Protein AF-A0AAV3EFV3-F1 (afdb_monomer_lite)

pLDDT: mean 79.78, std 8.32, range [42.34, 92.62]

Organism: NCBI:txid889201

Radius of gyration: 12.19 Å; chains: 1; bounding box: 29×18×30 Å

Secondary structure (DSSP, 8-state):
----EEEBTTB--------TT-EEEEEES--TT--EEETTEEEP-TT--SS-EEEEEE---

Foldseek 3Di:
DAQEEEADPVRNDDDGDDDAQHKYKYKYQACVPDWDDDPNDTDDPVPDDDRIDIDIDHHHD

Sequence (61 aa):
MAAGATLTPTQSSQTVTLSPNTTYTITLGVVKGVTVTVGSQKIDLSTLTSDSAIITLTIES

Structure (mmCIF, N/CA/C/O backbone):
data_AF-A0AAV3EFV3-F1
#
_entry.id   AF-A0AAV3EFV3-F1
#
loop_
_atom_site.group_PDB
_atom_site.id
_atom_site.type_symbol
_atom_site.label_atom_id
_atom_site.label_alt_id
_atom_sit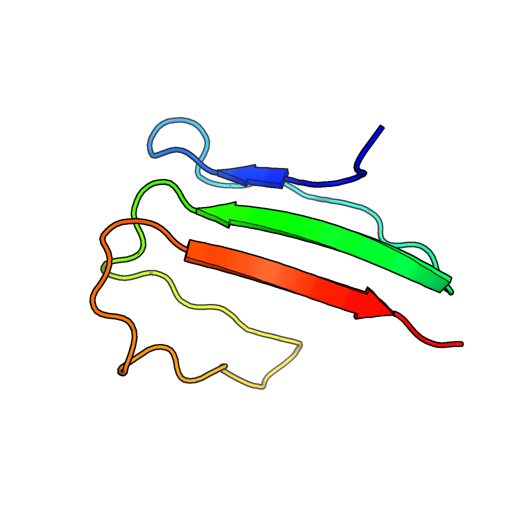e.label_comp_id
_atom_site.label_asym_id
_atom_site.label_entity_id
_atom_site.label_seq_id
_atom_site.pdbx_PDB_ins_code
_atom_site.Cartn_x
_atom_site.Cartn_y
_atom_site.Cartn_z
_atom_site.occupancy
_atom_site.B_iso_or_equiv
_atom_site.auth_seq_id
_atom_site.auth_comp_id
_atom_site.auth_asym_id
_atom_site.auth_atom_id
_atom_site.pdbx_PDB_model_num
ATOM 1 N N . MET A 1 1 ? 2.720 8.879 12.151 1.00 42.34 1 MET A N 1
ATOM 2 C CA . MET A 1 1 ? 3.568 8.090 11.229 1.00 42.34 1 MET A CA 1
ATOM 3 C C . MET A 1 1 ? 2.667 7.654 10.089 1.00 42.34 1 MET A C 1
ATOM 5 O O . MET A 1 1 ? 1.568 7.210 10.390 1.00 42.34 1 MET A O 1
ATOM 9 N N . ALA A 1 2 ? 3.032 7.897 8.828 1.00 48.44 2 ALA A N 1
ATOM 10 C CA . ALA A 1 2 ? 2.156 7.571 7.700 1.00 48.44 2 ALA A CA 1
ATOM 11 C C . ALA A 1 2 ? 1.883 6.059 7.695 1.00 48.44 2 ALA A C 1
ATOM 13 O O . ALA A 1 2 ? 2.829 5.274 7.691 1.00 48.44 2 ALA A O 1
ATOM 14 N N . ALA A 1 3 ? 0.613 5.657 7.742 1.00 64.94 3 ALA A N 1
ATOM 15 C CA . ALA A 1 3 ? 0.185 4.261 7.846 1.00 64.94 3 ALA A CA 1
ATOM 16 C C . ALA A 1 3 ? 0.324 3.508 6.505 1.00 64.94 3 ALA A C 1
ATOM 18 O O . ALA A 1 3 ? -0.561 2.770 6.104 1.00 64.94 3 ALA A O 1
ATOM 19 N N . GLY A 1 4 ? 1.400 3.758 5.763 1.00 67.31 4 GLY A N 1
ATOM 20 C CA . GLY A 1 4 ? 1.594 3.296 4.394 1.00 67.31 4 GLY A CA 1
ATOM 21 C C . GLY A 1 4 ? 2.242 1.920 4.257 1.00 67.31 4 GLY A C 1
ATOM 22 O O . GLY A 1 4 ? 2.678 1.312 5.233 1.00 67.31 4 GLY A O 1
ATOM 23 N N . ALA A 1 5 ? 2.352 1.470 3.009 1.00 77.62 5 ALA A N 1
ATOM 24 C CA . ALA A 1 5 ? 3.087 0.273 2.611 1.00 77.62 5 ALA A CA 1
ATOM 25 C C . ALA A 1 5 ? 4.200 0.643 1.622 1.00 77.6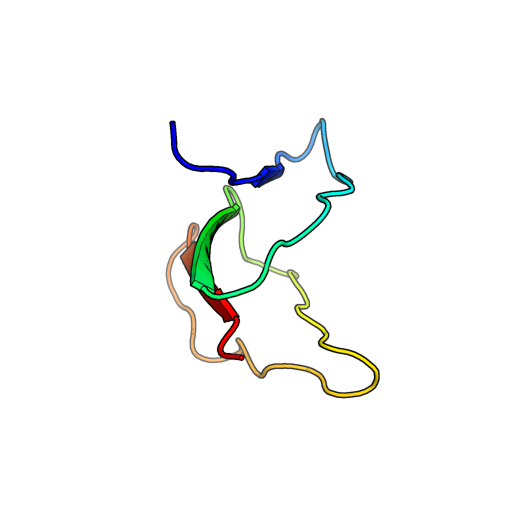2 5 ALA A C 1
ATOM 27 O O . ALA A 1 5 ? 3.992 1.463 0.723 1.00 77.62 5 ALA A O 1
ATOM 28 N N . THR A 1 6 ? 5.361 0.004 1.754 1.00 80.88 6 THR A N 1
ATOM 29 C CA . THR A 1 6 ? 6.436 0.076 0.754 1.00 80.88 6 THR A CA 1
ATOM 30 C C . THR A 1 6 ? 6.653 -1.321 0.207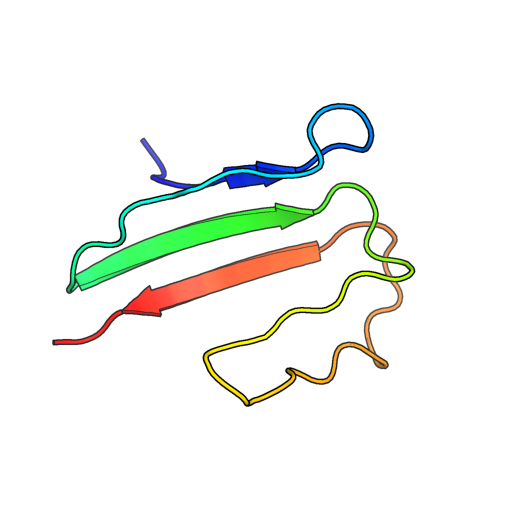 1.00 80.88 6 THR A C 1
ATOM 32 O O . THR A 1 6 ? 7.099 -2.207 0.935 1.00 80.88 6 THR A O 1
ATOM 35 N N . LEU A 1 7 ? 6.341 -1.514 -1.072 1.00 76.94 7 LEU A N 1
ATOM 36 C CA . LEU A 1 7 ? 6.562 -2.781 -1.761 1.00 76.94 7 LEU A CA 1
ATOM 37 C C . LEU A 1 7 ? 7.872 -2.711 -2.544 1.00 76.94 7 LEU A C 1
ATOM 39 O O . LEU A 1 7 ? 8.125 -1.765 -3.296 1.00 76.94 7 LEU A O 1
ATOM 43 N N . THR A 1 8 ? 8.702 -3.731 -2.368 1.00 74.88 8 THR A N 1
ATOM 44 C CA . THR A 1 8 ? 9.983 -3.895 -3.062 1.00 74.88 8 THR A CA 1
ATOM 45 C C . THR A 1 8 ? 9.987 -5.237 -3.795 1.00 74.88 8 THR A C 1
ATOM 47 O O . THR A 1 8 ? 9.157 -6.098 -3.500 1.00 74.88 8 THR A O 1
ATOM 50 N N . PRO A 1 9 ? 10.923 -5.484 -4.727 1.00 71.88 9 PRO A N 1
ATOM 51 C CA . PRO A 1 9 ? 11.012 -6.788 -5.388 1.00 71.88 9 PRO A CA 1
ATOM 52 C C . PRO A 1 9 ? 11.172 -7.964 -4.412 1.00 71.88 9 PRO A C 1
ATOM 54 O O . PRO A 1 9 ? 10.688 -9.059 -4.677 1.00 71.88 9 PRO A O 1
ATOM 57 N N . THR A 1 10 ? 11.832 -7.738 -3.274 1.00 78.81 10 THR A N 1
ATOM 58 C CA . THR A 1 10 ? 12.043 -8.747 -2.226 1.00 78.81 10 THR A CA 1
ATOM 59 C C . THR A 1 10 ? 10.883 -8.843 -1.234 1.00 78.81 10 THR A C 1
ATOM 61 O O . THR A 1 10 ? 10.755 -9.858 -0.554 1.00 78.81 10 THR A O 1
ATOM 64 N N . GLN A 1 11 ? 10.023 -7.825 -1.165 1.00 75.25 11 GLN A N 1
ATOM 65 C CA . GLN A 1 11 ? 8.821 -7.793 -0.337 1.00 75.25 11 GLN A CA 1
ATOM 66 C C . GLN A 1 11 ? 7.624 -7.382 -1.202 1.00 75.25 11 GLN A C 1
ATOM 68 O O . GLN A 1 11 ? 7.167 -6.239 -1.198 1.00 75.25 11 GLN A O 1
ATOM 73 N N . SER A 1 12 ? 7.155 -8.351 -1.987 1.00 74.50 12 SER A N 1
ATOM 74 C CA . SER A 1 12 ? 6.166 -8.173 -3.055 1.00 74.50 12 SER A CA 1
ATOM 75 C C . SER A 1 12 ? 4.707 -8.212 -2.587 1.00 74.50 12 SER A C 1
ATOM 77 O O . SER A 1 12 ? 3.806 -8.002 -3.396 1.00 74.50 12 SER A O 1
ATOM 79 N N . SER A 1 13 ? 4.457 -8.467 -1.299 1.00 77.94 13 SER A N 1
ATOM 80 C CA . SER A 1 13 ? 3.115 -8.486 -0.713 1.00 77.94 13 SER A CA 1
ATOM 81 C C . SER A 1 13 ? 3.109 -7.891 0.695 1.00 77.94 13 SER A C 1
ATOM 83 O O . SER A 1 13 ? 4.034 -8.111 1.480 1.00 77.94 13 SER A O 1
ATOM 85 N N . GLN A 1 14 ? 2.056 -7.137 1.011 1.00 81.38 14 GLN A N 1
ATOM 86 C CA . GLN A 1 14 ? 1.795 -6.582 2.335 1.00 81.38 14 GLN A CA 1
ATOM 87 C C . GLN A 1 14 ? 0.287 -6.404 2.533 1.00 81.38 14 GLN A C 1
ATOM 89 O O . GLN A 1 14 ? -0.406 -5.920 1.641 1.00 81.38 14 GLN A O 1
ATOM 94 N N . THR A 1 15 ? -0.206 -6.757 3.719 1.00 81.69 15 THR A N 1
ATOM 95 C CA . THR A 1 15 ? -1.590 -6.494 4.133 1.00 81.69 15 THR A CA 1
ATOM 96 C C . THR A 1 15 ? -1.604 -5.309 5.088 1.00 81.69 15 THR A C 1
ATOM 98 O O . THR A 1 15 ? -0.854 -5.295 6.063 1.00 81.69 15 THR A O 1
ATOM 101 N N . VAL A 1 16 ? -2.466 -4.329 4.818 1.00 80.94 16 VAL A N 1
ATOM 102 C CA . VAL A 1 16 ? -2.670 -3.151 5.669 1.00 80.94 16 VAL A CA 1
ATOM 103 C C . VAL A 1 16 ? -4.153 -3.044 6.007 1.00 80.94 16 VAL A C 1
ATOM 105 O O . VAL A 1 16 ? -4.998 -3.100 5.116 1.00 80.94 16 VAL A O 1
ATOM 108 N N . THR A 1 17 ? -4.471 -2.879 7.290 1.00 83.75 17 THR A N 1
ATOM 109 C CA . THR A 1 17 ? -5.834 -2.568 7.737 1.00 83.75 17 THR A CA 1
ATOM 110 C C . THR A 1 17 ? -6.070 -1.067 7.607 1.00 83.75 17 THR A C 1
ATOM 112 O O . THR A 1 17 ? -5.330 -0.271 8.188 1.00 83.75 17 THR A O 1
ATOM 115 N N . LEU A 1 18 ? -7.092 -0.688 6.840 1.00 82.81 18 LEU A N 1
ATOM 116 C CA . LEU A 1 18 ? -7.449 0.708 6.602 1.00 82.81 18 LEU A CA 1
ATOM 117 C C . LEU A 1 18 ? -8.546 1.156 7.570 1.00 82.81 18 LEU A C 1
ATOM 119 O O . LEU A 1 18 ? -9.513 0.431 7.800 1.00 82.81 18 LEU A O 1
ATOM 123 N N . SER A 1 19 ? -8.399 2.366 8.095 1.00 84.12 19 SER A N 1
ATOM 124 C CA . SER A 1 19 ? -9.362 3.031 8.965 1.00 84.12 19 SER A CA 1
ATOM 125 C C . SER A 1 19 ? -10.010 4.202 8.220 1.00 84.12 19 SER A C 1
ATOM 127 O O . SER A 1 19 ? -9.317 4.891 7.463 1.00 84.12 19 SER A O 1
ATOM 129 N N . PRO A 1 20 ? -11.310 4.474 8.438 1.00 84.25 20 PRO A N 1
ATOM 130 C CA . PRO A 1 20 ? -11.970 5.652 7.881 1.00 84.25 20 PRO A CA 1
ATOM 131 C C . PRO A 1 20 ? -11.274 6.960 8.278 1.00 84.25 20 PRO A C 1
ATOM 133 O O . PRO A 1 20 ? -10.599 7.034 9.309 1.00 84.25 20 PRO A O 1
ATOM 136 N N . ASN A 1 21 ? -11.460 8.003 7.467 1.00 84.88 21 ASN A N 1
ATOM 137 C CA . ASN A 1 21 ? -10.918 9.354 7.670 1.00 84.88 21 ASN A CA 1
ATOM 138 C C . ASN A 1 21 ? -9.390 9.401 7.805 1.00 84.88 21 ASN A C 1
ATOM 140 O O . ASN A 1 21 ? -8.838 10.297 8.442 1.00 84.88 21 ASN A O 1
ATOM 144 N N . THR A 1 22 ? -8.699 8.419 7.229 1.00 83.06 22 THR A N 1
ATOM 145 C CA . THR A 1 22 ? -7.241 8.318 7.269 1.00 83.06 22 THR A CA 1
ATOM 146 C C . THR A 1 22 ? -6.698 8.262 5.845 1.00 83.06 22 THR A C 1
ATOM 148 O O . THR A 1 22 ? -7.215 7.536 4.994 1.00 83.06 22 THR A O 1
ATOM 151 N N . THR A 1 23 ? -5.645 9.037 5.581 1.00 83.88 23 THR A N 1
ATOM 152 C CA . THR A 1 23 ? -4.915 8.998 4.310 1.00 83.88 23 THR A CA 1
ATOM 153 C C . THR A 1 23 ? -3.804 7.960 4.378 1.00 83.88 23 THR A C 1
ATOM 155 O O . THR A 1 23 ? -2.996 7.950 5.310 1.00 83.88 23 THR A O 1
ATOM 158 N N . TYR A 1 24 ? -3.732 7.129 3.345 1.00 84.75 24 TYR A N 1
ATOM 159 C CA . TYR A 1 24 ? -2.728 6.088 3.194 1.00 84.75 24 TYR A CA 1
ATOM 160 C C . TYR A 1 24 ? -1.863 6.358 1.967 1.00 84.75 24 TYR A C 1
ATOM 162 O O . TYR A 1 24 ? -2.365 6.746 0.911 1.00 84.75 24 TYR A O 1
ATOM 170 N N . THR A 1 25 ? -0.561 6.118 2.107 1.00 84.69 25 THR A N 1
ATOM 171 C CA . THR A 1 25 ? 0.412 6.285 1.024 1.00 84.69 25 THR A CA 1
ATOM 172 C C . THR A 1 25 ? 1.058 4.946 0.723 1.00 84.69 25 THR A C 1
ATOM 174 O O . THR A 1 25 ? 1.626 4.320 1.617 1.00 84.69 25 THR A O 1
ATOM 177 N N . ILE A 1 26 ? 0.994 4.507 -0.528 1.00 83.44 26 ILE A N 1
ATOM 178 C CA . ILE A 1 26 ? 1.710 3.319 -0.994 1.00 83.44 26 ILE A CA 1
ATOM 179 C C . ILE A 1 26 ? 2.792 3.777 -1.960 1.00 83.44 26 ILE A C 1
ATOM 181 O O . ILE A 1 26 ? 2.498 4.411 -2.977 1.00 83.44 26 ILE A O 1
ATOM 185 N N . THR A 1 27 ? 4.039 3.449 -1.636 1.00 82.00 27 THR A N 1
ATOM 186 C CA . THR A 1 27 ? 5.190 3.756 -2.487 1.00 82.00 27 THR A CA 1
ATOM 187 C C . THR A 1 27 ? 5.571 2.518 -3.281 1.00 82.00 27 THR A C 1
ATOM 189 O O . THR A 1 27 ? 5.871 1.466 -2.709 1.00 82.00 27 THR A O 1
ATOM 192 N N . LEU A 1 28 ? 5.585 2.655 -4.606 1.00 77.12 28 LEU A N 1
ATOM 193 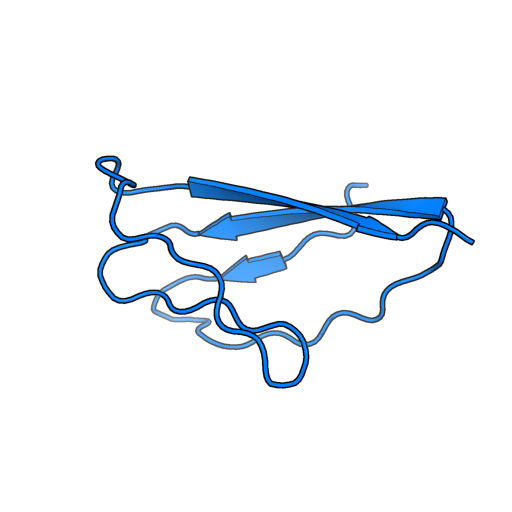C CA . LEU A 1 28 ? 5.988 1.605 -5.533 1.00 77.12 28 LEU A CA 1
ATOM 194 C C . LEU A 1 28 ? 7.374 1.924 -6.093 1.00 77.12 28 LEU A C 1
ATOM 196 O O . LEU A 1 28 ? 7.545 2.910 -6.811 1.00 77.12 28 LEU A O 1
ATOM 200 N N . GLY A 1 29 ? 8.360 1.089 -5.757 1.00 70.69 29 GLY A N 1
ATOM 201 C CA . GLY A 1 29 ? 9.749 1.286 -6.188 1.00 70.69 29 GLY A CA 1
ATOM 202 C C . GLY A 1 29 ? 10.008 0.977 -7.669 1.00 70.69 29 GLY A C 1
ATOM 203 O O . GLY A 1 29 ? 10.912 1.568 -8.246 1.00 70.69 29 GLY A O 1
ATOM 204 N N . VAL A 1 30 ? 9.222 0.076 -8.273 1.00 74.81 30 VAL A N 1
ATOM 205 C CA . VAL A 1 30 ? 9.219 -0.221 -9.718 1.00 74.81 30 VAL A CA 1
ATOM 206 C C . VAL A 1 30 ? 7.766 -0.355 -10.167 1.00 74.81 30 VAL A C 1
ATOM 208 O O . VAL A 1 30 ? 7.054 -1.221 -9.662 1.00 74.81 30 VAL A O 1
ATOM 211 N N . VAL A 1 31 ? 7.307 0.487 -11.095 1.00 71.38 31 VAL A N 1
ATOM 212 C CA . VAL A 1 31 ? 5.886 0.509 -11.519 1.00 71.38 31 VAL A CA 1
ATOM 213 C C . VAL A 1 31 ? 5.603 -0.249 -12.812 1.00 71.38 31 VAL A C 1
ATOM 215 O O . VAL A 1 31 ? 4.446 -0.507 -13.148 1.00 71.38 31 VAL A O 1
ATOM 218 N N . LYS A 1 32 ? 6.645 -0.648 -13.544 1.00 73.38 32 LYS A N 1
ATOM 219 C CA . LYS A 1 32 ? 6.492 -1.384 -14.798 1.00 73.38 32 LYS A CA 1
ATOM 220 C C . LYS A 1 32 ? 5.918 -2.776 -14.516 1.00 73.38 32 LYS A C 1
ATOM 222 O O . LYS A 1 32 ? 6.574 -3.610 -13.901 1.00 73.38 32 LYS A O 1
ATOM 227 N N . GLY A 1 33 ? 4.688 -3.014 -14.968 1.00 75.00 33 GLY A N 1
ATOM 228 C CA . GLY A 1 33 ? 3.959 -4.264 -14.720 1.00 75.00 33 GLY A CA 1
ATOM 229 C C . GLY A 1 33 ? 3.130 -4.283 -13.432 1.00 75.00 33 GLY A C 1
ATOM 230 O O . GLY A 1 33 ? 2.536 -5.314 -13.118 1.00 75.00 33 GLY A O 1
ATOM 231 N N . VAL A 1 34 ? 3.032 -3.167 -12.702 1.00 79.69 34 VAL A N 1
ATOM 232 C CA . VAL A 1 34 ? 2.145 -3.075 -11.536 1.00 79.69 34 VAL A CA 1
ATOM 233 C C . VAL A 1 34 ? 0.685 -3.005 -11.983 1.00 79.69 34 VAL A C 1
ATOM 235 O O . VAL A 1 34 ? 0.325 -2.314 -12.932 1.00 79.69 34 VAL A O 1
ATOM 238 N N . THR A 1 35 ? -0.176 -3.731 -11.274 1.00 83.69 35 THR A N 1
ATOM 239 C CA . THR A 1 35 ? -1.631 -3.634 -11.396 1.00 83.69 35 THR A CA 1
ATOM 240 C C . THR A 1 35 ? -2.206 -3.217 -10.054 1.00 83.69 35 THR A C 1
ATOM 242 O O . THR A 1 35 ? -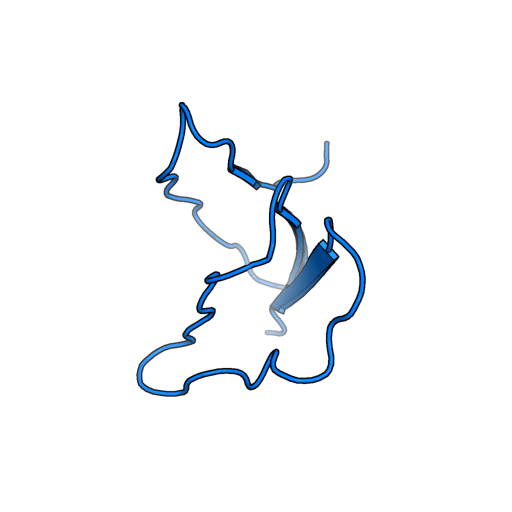1.904 -3.841 -9.041 1.00 83.69 35 THR A O 1
ATOM 245 N N . VAL A 1 36 ? -3.058 -2.193 -10.059 1.00 85.56 36 VAL A N 1
ATOM 246 C CA . VAL A 1 36 ? -3.842 -1.792 -8.887 1.00 85.56 36 VAL A CA 1
ATOM 247 C C . VAL A 1 36 ? -5.300 -2.138 -9.148 1.00 85.56 36 VAL A C 1
ATOM 249 O O . VAL A 1 36 ? -5.859 -1.767 -10.182 1.00 85.56 36 VAL A O 1
ATOM 252 N N . THR A 1 37 ? -5.906 -2.850 -8.203 1.00 86.69 37 THR A N 1
ATOM 253 C CA . THR A 1 37 ? -7.302 -3.280 -8.279 1.00 86.69 37 THR A CA 1
ATOM 254 C C . THR A 1 37 ? -8.009 -2.919 -6.979 1.00 86.69 37 THR A C 1
ATOM 256 O O . THR A 1 37 ? -7.488 -3.188 -5.899 1.00 86.69 37 THR A O 1
ATOM 259 N N . VAL A 1 38 ? -9.205 -2.341 -7.080 1.00 86.06 38 VAL A N 1
ATOM 260 C CA . VAL A 1 38 ? -10.099 -2.076 -5.945 1.00 86.06 38 VAL A CA 1
ATOM 261 C C . VAL A 1 38 ? -11.379 -2.880 -6.164 1.00 86.06 38 VAL A C 1
ATOM 263 O O . VAL A 1 38 ? -12.178 -2.578 -7.052 1.00 86.06 38 VAL A O 1
ATOM 266 N N . GLY A 1 39 ? -11.553 -3.959 -5.397 1.00 87.06 39 GLY A N 1
ATOM 267 C CA . GLY A 1 39 ? -12.606 -4.944 -5.656 1.00 87.06 39 GLY A CA 1
ATOM 268 C C . GLY A 1 39 ? -12.394 -5.636 -7.006 1.00 87.06 39 GLY A C 1
ATOM 269 O O . GLY A 1 39 ? -11.379 -6.295 -7.209 1.00 87.06 39 GLY A O 1
ATOM 270 N N . SER A 1 40 ? -13.337 -5.474 -7.935 1.00 90.25 40 SER A N 1
ATOM 271 C CA . SER A 1 40 ? -13.241 -5.966 -9.320 1.00 90.25 40 SER A CA 1
ATOM 272 C C . SER A 1 40 ? -12.783 -4.900 -10.324 1.00 90.25 40 SER A C 1
ATOM 274 O O . SER A 1 40 ? -12.663 -5.188 -11.515 1.00 90.25 40 SER A O 1
ATOM 276 N N . GLN A 1 41 ? -12.524 -3.670 -9.871 1.00 92.62 41 GLN A N 1
ATOM 277 C CA . GLN A 1 41 ? -12.161 -2.557 -10.743 1.00 92.62 41 GLN A CA 1
ATOM 278 C C . GLN A 1 41 ? -10.647 -2.443 -10.864 1.00 92.62 41 GLN A C 1
ATOM 280 O O . GLN A 1 41 ? -9.951 -2.248 -9.867 1.00 92.62 41 GLN A O 1
ATOM 285 N N . LYS A 1 42 ? -10.139 -2.533 -12.093 1.00 91.31 42 LYS A N 1
ATOM 286 C CA . LYS A 1 42 ? -8.735 -2.265 -12.409 1.00 91.31 42 LYS A CA 1
ATOM 287 C C . LYS A 1 42 ? -8.553 -0.765 -12.633 1.00 91.31 42 LYS A C 1
ATOM 289 O O . LYS A 1 42 ? -9.259 -0.182 -13.452 1.00 91.31 42 LYS A O 1
ATOM 294 N N . ILE A 1 43 ? -7.594 -0.162 -11.940 1.00 88.31 43 ILE A N 1
ATOM 295 C CA . ILE A 1 43 ? -7.186 1.221 -12.201 1.00 88.31 43 ILE A CA 1
ATOM 296 C C . ILE A 1 43 ? -6.230 1.210 -13.396 1.00 88.31 43 ILE A C 1
ATOM 298 O O . ILE A 1 43 ? -5.270 0.433 -13.414 1.00 88.31 43 ILE A O 1
ATOM 302 N N . ASP A 1 44 ? -6.502 2.038 -14.404 1.00 86.88 44 ASP A N 1
ATOM 303 C CA . ASP A 1 44 ? -5.615 2.183 -15.557 1.00 86.88 44 ASP A CA 1
ATOM 304 C C . ASP A 1 44 ? -4.390 3.024 -15.178 1.00 86.88 44 ASP A C 1
ATOM 306 O O . ASP A 1 44 ? -4.505 4.174 -14.759 1.00 86.88 44 ASP A O 1
ATOM 310 N N . LEU A 1 45 ? -3.214 2.415 -15.312 1.00 85.06 45 LEU A N 1
ATOM 311 C CA . LEU A 1 45 ? -1.912 3.011 -15.012 1.00 85.06 45 LEU A CA 1
ATOM 312 C C . LEU A 1 45 ? -1.048 3.153 -16.273 1.00 85.06 45 LEU A C 1
ATOM 314 O O . LEU A 1 45 ? 0.143 3.442 -16.171 1.00 85.06 45 LEU A O 1
ATOM 318 N N . SER A 1 46 ? -1.617 2.920 -17.461 1.00 83.69 46 SER A N 1
ATOM 319 C CA . SER A 1 46 ? -0.895 2.882 -18.741 1.00 83.69 46 SER A CA 1
ATOM 320 C C . SER A 1 46 ? -0.186 4.191 -19.100 1.00 83.69 46 SER A C 1
ATOM 322 O O . SER A 1 46 ? 0.758 4.183 -19.886 1.00 83.69 46 SER A O 1
ATOM 324 N N . THR A 1 47 ? -0.603 5.306 -18.503 1.00 83.25 47 THR A N 1
ATOM 325 C CA . THR A 1 47 ? -0.041 6.642 -18.728 1.00 83.25 47 THR A CA 1
ATOM 326 C C . THR A 1 47 ? 1.149 6.976 -17.825 1.00 83.25 47 THR A C 1
ATOM 328 O O . THR A 1 47 ? 1.779 8.015 -18.020 1.00 83.25 47 THR A O 1
ATOM 331 N N . LEU A 1 48 ? 1.488 6.127 -16.844 1.00 82.81 48 LEU A N 1
ATOM 332 C CA . LEU A 1 48 ? 2.651 6.342 -15.981 1.00 82.81 48 LEU A CA 1
ATOM 333 C C . LEU A 1 48 ? 3.953 6.098 -16.754 1.00 82.81 48 LEU A C 1
ATOM 335 O O . LEU A 1 48 ? 4.185 5.011 -17.280 1.00 82.81 48 LEU A O 1
ATOM 339 N N . THR A 1 49 ? 4.828 7.105 -16.782 1.00 76.88 49 THR A N 1
ATOM 340 C CA . THR A 1 49 ? 6.120 7.050 -17.491 1.00 76.88 49 THR A CA 1
ATOM 341 C C . THR A 1 49 ? 7.335 6.970 -16.5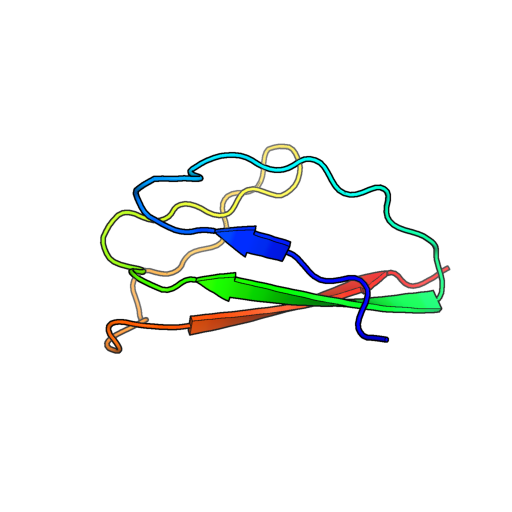66 1.00 76.88 49 THR A C 1
ATOM 343 O O . THR A 1 49 ? 8.433 6.693 -17.039 1.00 76.88 49 THR A O 1
ATOM 346 N N . SER A 1 50 ? 7.166 7.248 -15.271 1.00 81.62 50 SER A N 1
ATOM 347 C CA . SER A 1 50 ? 8.238 7.185 -14.268 1.00 81.62 50 SER A CA 1
ATOM 348 C C . SER A 1 50 ? 8.467 5.759 -13.780 1.00 81.62 50 SER A C 1
ATOM 350 O O . SER A 1 50 ? 7.530 4.973 -13.746 1.00 81.62 50 SER A O 1
ATOM 352 N N . ASP A 1 51 ? 9.682 5.445 -13.322 1.00 80.19 51 ASP A N 1
ATOM 353 C CA . ASP A 1 51 ? 9.998 4.132 -12.737 1.00 80.19 51 ASP A CA 1
ATOM 354 C C . ASP A 1 51 ? 9.381 3.929 -11.344 1.00 80.19 51 ASP A C 1
ATOM 356 O O . ASP A 1 51 ? 9.169 2.792 -10.920 1.00 80.19 51 ASP A O 1
ATOM 360 N N . SER A 1 52 ? 9.033 5.018 -10.655 1.00 80.38 52 SER A N 1
ATOM 361 C CA . SER A 1 52 ? 8.370 5.019 -9.352 1.00 80.38 52 SER A CA 1
ATOM 362 C C . SER A 1 52 ? 7.058 5.804 -9.384 1.00 80.38 52 SER A C 1
ATOM 364 O O . SER A 1 52 ? 6.887 6.744 -10.163 1.00 80.38 52 SER A O 1
ATOM 366 N N . ALA A 1 53 ? 6.122 5.419 -8.516 1.00 80.25 53 ALA A N 1
ATOM 367 C CA . ALA A 1 53 ? 4.870 6.142 -8.317 1.00 80.25 53 ALA A CA 1
ATOM 368 C C . ALA A 1 53 ? 4.423 6.083 -6.857 1.00 80.25 53 ALA A C 1
ATOM 370 O O . ALA A 1 53 ? 4.749 5.155 -6.110 1.00 80.25 53 ALA A O 1
ATOM 371 N N . ILE A 1 54 ? 3.642 7.091 -6.481 1.00 83.31 54 ILE A N 1
ATOM 372 C CA . ILE A 1 54 ? 2.979 7.183 -5.187 1.00 83.31 54 ILE A CA 1
ATOM 373 C C . ILE A 1 54 ? 1.482 7.039 -5.430 1.00 83.31 54 ILE A C 1
ATOM 375 O O . ILE A 1 54 ? 0.907 7.783 -6.222 1.00 83.31 54 ILE A O 1
ATOM 379 N N . ILE A 1 55 ? 0.857 6.093 -4.736 1.00 82.88 55 ILE A N 1
ATOM 380 C CA . ILE A 1 55 ? -0.598 5.961 -4.695 1.00 82.88 55 ILE A CA 1
ATOM 381 C C . ILE A 1 55 ? -1.071 6.557 -3.373 1.00 82.88 55 ILE A C 1
ATOM 383 O O . ILE A 1 55 ? -0.667 6.100 -2.301 1.00 82.88 55 ILE A O 1
ATOM 387 N N . THR A 1 56 ? -1.934 7.565 -3.455 1.00 83.44 56 THR A N 1
ATOM 388 C CA . THR A 1 56 ? -2.617 8.147 -2.296 1.00 83.44 56 THR A CA 1
ATOM 389 C C . THR A 1 56 ? -4.044 7.627 -2.254 1.00 83.44 56 THR A C 1
ATOM 391 O O . THR A 1 56 ? -4.802 7.821 -3.202 1.00 83.44 56 THR A O 1
ATOM 394 N N . LEU A 1 57 ? -4.405 6.963 -1.157 1.00 83.81 57 LEU A N 1
ATOM 395 C CA . LEU A 1 57 ? -5.747 6.440 -0.930 1.00 83.81 57 LEU A CA 1
ATOM 396 C C . LEU A 1 57 ? -6.393 7.197 0.234 1.00 83.81 57 LEU A C 1
ATOM 398 O O . LEU A 1 57 ? -5.855 7.214 1.344 1.00 83.81 57 LEU A O 1
ATOM 402 N N . THR A 1 58 ? -7.546 7.809 -0.026 1.00 82.06 58 THR A N 1
ATOM 403 C CA . THR A 1 58 ? -8.363 8.492 0.984 1.00 82.06 58 THR A CA 1
ATOM 404 C C . THR A 1 58 ? -9.633 7.683 1.197 1.00 82.06 58 THR A C 1
ATOM 406 O O . THR A 1 58 ? -10.364 7.429 0.243 1.00 82.06 58 THR A O 1
ATOM 409 N N . ILE A 1 59 ? -9.878 7.265 2.439 1.00 81.31 59 ILE A N 1
ATOM 410 C CA . ILE A 1 59 ? -11.110 6.573 2.824 1.00 81.31 59 ILE A CA 1
ATOM 411 C C . ILE A 1 59 ? -12.012 7.581 3.528 1.00 81.31 59 ILE A C 1
ATOM 413 O O . ILE A 1 59 ? -11.698 8.021 4.636 1.00 81.31 59 ILE A O 1
ATOM 417 N N . GLU A 1 60 ? -13.109 7.950 2.879 1.00 81.00 60 GLU A N 1
ATOM 418 C CA . GLU A 1 60 ? -14.150 8.789 3.476 1.00 81.00 60 GLU A CA 1
ATOM 419 C C . GLU A 1 60 ? -15.164 7.929 4.248 1.00 81.00 60 GLU A C 1
ATOM 421 O O . GLU A 1 60 ? -15.227 6.712 4.052 1.00 81.00 60 GLU A O 1
ATOM 426 N N . SER A 1 61 ? -15.886 8.556 5.184 1.00 76.81 61 SER A N 1
ATOM 427 C CA . SER A 1 61 ? -16.907 7.896 6.016 1.00 76.81 61 SER A CA 1
ATOM 428 C C . SER A 1 61 ? -18.245 7.757 5.307 1.00 76.81 61 SER A C 1
ATOM 430 O O . SER A 1 61 ? -18.602 8.693 4.559 1.00 76.81 61 SER A O 1
#